Protein AF-A0A1B9N0Y3-F1 (afdb_monomer_lite)

pLDDT: mean 91.2, std 6.35, range [60.66, 97.31]

Foldseek 3Di:
DVDLQCQLVVCVVVVVPVVVDDSLLSNQLSRQLCVVCVVVVHNDGDQCPDPNNSVPPSVVVSVVVSCCCVPPNVVVVVVPDPPVPPD

Structure (mmCIF, N/CA/C/O backbone):
data_AF-A0A1B9N0Y3-F1
#
_entry.id   AF-A0A1B9N0Y3-F1
#
loop_
_atom_site.group_PDB
_atom_site.id
_atom_site.type_symbol
_atom_site.label_atom_id
_atom_site.label_alt_id
_atom_site.label_comp_id
_atom_site.label_asym_id
_atom_site.label_entity_id
_atom_site.label_seq_id
_atom_site.pdbx_PDB_ins_code
_atom_site.Cartn_x
_atom_site.Cartn_y
_atom_site.Cartn_z
_atom_site.occupancy
_atom_site.B_iso_or_equiv
_atom_site.auth_seq_id
_atom_site.auth_comp_id
_atom_site.auth_asym_id
_atom_site.auth_atom_id
_atom_site.pdbx_PDB_model_num
ATOM 1 N N . MET A 1 1 ? 1.490 -13.315 -9.620 1.00 60.66 1 MET A N 1
ATOM 2 C CA . MET A 1 1 ? 0.369 -14.284 -9.784 1.00 60.66 1 MET A CA 1
ATOM 3 C C . MET A 1 1 ? -0.793 -13.574 -10.481 1.00 60.66 1 MET A C 1
ATOM 5 O O . MET A 1 1 ? -0.810 -12.357 -10.393 1.00 60.66 1 MET A O 1
ATOM 9 N N . PRO A 1 2 ? -1.763 -14.239 -11.146 1.00 73.50 2 PRO A N 1
ATOM 10 C CA . PRO A 1 2 ? -2.833 -13.524 -11.864 1.00 73.50 2 PRO A CA 1
ATOM 11 C C . PRO A 1 2 ? -3.851 -12.824 -10.943 1.00 73.50 2 PRO A C 1
ATOM 13 O O . PRO A 1 2 ? -4.740 -12.136 -11.433 1.00 73.50 2 PRO A O 1
ATOM 16 N N . PHE A 1 3 ? -3.744 -12.996 -9.618 1.00 82.69 3 PHE A N 1
ATOM 17 C CA . PHE A 1 3 ? -4.646 -12.392 -8.642 1.00 82.69 3 PHE A CA 1
ATOM 18 C C . PHE A 1 3 ? -3.878 -11.642 -7.548 1.00 82.69 3 PHE A C 1
ATOM 20 O O . PHE A 1 3 ? -3.339 -12.246 -6.619 1.00 82.69 3 PHE A O 1
ATOM 27 N N . THR A 1 4 ? -3.851 -10.312 -7.644 1.00 85.25 4 THR A N 1
ATOM 28 C CA . THR A 1 4 ? -3.095 -9.440 -6.735 1.00 85.25 4 THR A CA 1
ATOM 29 C C . THR A 1 4 ? -3.514 -9.600 -5.270 1.00 85.25 4 THR A C 1
ATOM 31 O O . THR A 1 4 ? -2.655 -9.673 -4.394 1.00 85.25 4 THR A O 1
ATOM 34 N N . PHE A 1 5 ? -4.806 -9.777 -4.985 1.00 87.88 5 PHE A N 1
ATOM 35 C CA . PHE A 1 5 ? -5.302 -9.906 -3.608 1.00 87.88 5 PHE A CA 1
ATOM 36 C C . PHE A 1 5 ? -4.938 -11.231 -2.912 1.00 87.88 5 PHE A C 1
ATOM 38 O O . PHE A 1 5 ? -5.172 -11.355 -1.712 1.00 87.88 5 PHE A O 1
ATOM 45 N N . ALA A 1 6 ? -4.342 -12.209 -3.608 1.00 92.00 6 ALA A N 1
ATOM 46 C CA . ALA A 1 6 ? -3.790 -13.404 -2.959 1.00 92.00 6 ALA A CA 1
ATOM 47 C C . ALA A 1 6 ? -2.398 -13.180 -2.348 1.00 92.00 6 ALA A C 1
ATOM 49 O O . ALA A 1 6 ? -2.009 -13.935 -1.458 1.00 92.00 6 ALA A O 1
ATOM 50 N N . HIS A 1 7 ? -1.643 -12.165 -2.780 1.00 90.31 7 HIS A N 1
ATOM 51 C CA . HIS A 1 7 ? -0.264 -11.964 -2.319 1.00 90.31 7 HIS A CA 1
ATOM 52 C C . HIS A 1 7 ? -0.135 -11.768 -0.799 1.00 90.31 7 HIS A C 1
ATOM 54 O O . HIS A 1 7 ? 0.782 -12.358 -0.223 1.00 90.31 7 HIS A O 1
ATOM 60 N N . PRO A 1 8 ? -1.066 -11.088 -0.095 1.00 93.31 8 PRO A N 1
ATOM 61 C CA . PRO A 1 8 ? -1.012 -10.998 1.361 1.00 93.31 8 PRO A CA 1
ATOM 62 C C . PRO A 1 8 ? -1.075 -12.349 2.089 1.00 93.31 8 PRO A C 1
ATOM 64 O O . PRO A 1 8 ? -0.759 -12.406 3.271 1.00 93.31 8 PRO A O 1
ATOM 67 N N . ALA A 1 9 ? -1.435 -13.461 1.438 1.00 92.81 9 ALA A N 1
ATOM 68 C CA . ALA A 1 9 ? -1.418 -14.774 2.086 1.00 92.81 9 ALA A CA 1
ATOM 69 C C . ALA A 1 9 ? -0.013 -15.167 2.584 1.00 92.81 9 ALA A C 1
ATOM 71 O O . ALA A 1 9 ? 0.113 -15.778 3.646 1.00 92.81 9 ALA A O 1
ATOM 72 N N . ILE A 1 10 ? 1.050 -14.772 1.868 1.00 91.12 10 ILE A N 1
ATOM 73 C CA . ILE A 1 10 ? 2.429 -15.155 2.216 1.00 91.12 10 ILE A CA 1
ATOM 74 C C . ILE A 1 10 ? 2.945 -14.455 3.478 1.00 91.12 10 ILE A C 1
ATOM 76 O O . ILE A 1 10 ? 3.805 -14.986 4.177 1.00 91.12 10 ILE A O 1
ATOM 80 N N . ILE A 1 11 ? 2.404 -13.278 3.803 1.00 93.19 11 ILE A N 1
ATOM 81 C CA . ILE A 1 11 ? 2.856 -12.474 4.944 1.00 93.19 11 ILE A CA 1
ATOM 82 C C . ILE A 1 11 ? 2.087 -12.791 6.238 1.00 93.19 11 ILE A C 1
ATOM 84 O O . ILE A 1 11 ? 2.502 -12.355 7.310 1.00 93.19 11 ILE A O 1
ATOM 88 N N . LEU A 1 12 ? 0.997 -13.571 6.178 1.00 90.31 12 LEU A N 1
ATOM 89 C CA . LEU A 1 12 ? 0.176 -13.919 7.348 1.00 90.31 12 LEU A CA 1
ATOM 90 C C . LEU A 1 12 ? 0.976 -14.507 8.527 1.00 90.31 12 LEU A C 1
ATOM 92 O O . LEU A 1 12 ? 0.700 -14.121 9.664 1.00 90.31 12 LEU A O 1
ATOM 96 N N . PRO A 1 13 ? 1.994 -15.373 8.332 1.00 90.56 13 PRO A N 1
ATOM 97 C CA . PRO A 1 13 ? 2.800 -15.873 9.447 1.00 90.56 13 PRO A CA 1
ATOM 98 C C . PRO A 1 13 ? 3.545 -14.771 10.218 1.00 90.56 13 PRO A C 1
ATOM 100 O O . PRO A 1 13 ? 3.797 -14.925 11.416 1.00 90.56 13 PRO A O 1
ATOM 103 N N . LEU A 1 14 ? 3.871 -13.650 9.562 1.00 91.44 14 LEU A N 1
ATOM 104 C CA . LEU A 1 14 ? 4.590 -12.519 10.161 1.00 91.44 14 LEU A CA 1
ATOM 105 C C . LEU A 1 14 ? 3.712 -11.691 11.106 1.00 91.44 14 LEU A C 1
ATOM 107 O O . LEU A 1 14 ? 4.245 -10.994 11.969 1.00 91.44 14 LEU A O 1
ATOM 111 N N . TYR A 1 15 ? 2.384 -11.841 11.034 1.00 88.38 15 TYR A N 1
ATOM 112 C CA . TYR A 1 15 ? 1.442 -11.214 11.966 1.00 88.38 15 TYR A CA 1
ATOM 113 C C . TYR A 1 15 ? 1.745 -11.550 13.435 1.00 88.38 15 TYR A C 1
ATOM 115 O O . TYR A 1 15 ? 1.488 -10.751 14.329 1.00 88.38 15 TYR A O 1
ATOM 123 N N . LYS A 1 16 ? 2.365 -12.708 13.699 1.00 89.25 16 LYS A N 1
ATOM 124 C CA . LYS A 1 16 ? 2.763 -13.134 15.051 1.00 89.25 16 LYS A CA 1
ATOM 125 C C . LYS A 1 16 ? 3.878 -12.277 15.671 1.00 89.25 16 LYS A C 1
ATOM 127 O O . LYS A 1 16 ? 4.187 -12.458 16.845 1.00 89.25 16 LYS A O 1
ATOM 132 N N . LYS A 1 17 ? 4.505 -11.371 14.911 1.00 91.12 17 LYS A N 1
ATOM 133 C CA . LYS A 1 17 ? 5.609 -10.510 15.368 1.00 91.12 17 LYS A CA 1
ATOM 134 C C . LYS A 1 17 ? 5.328 -9.022 15.086 1.00 91.12 17 LYS A C 1
ATOM 136 O O . LYS A 1 17 ? 6.105 -8.379 14.378 1.00 91.12 17 LYS A O 1
ATOM 141 N N . PRO A 1 18 ? 4.261 -8.440 15.667 1.00 85.81 18 PRO A N 1
ATOM 142 C CA . PRO A 1 18 ? 3.841 -7.067 15.366 1.00 85.81 18 PRO A CA 1
ATOM 143 C C . PRO A 1 18 ? 4.840 -5.997 15.836 1.00 85.81 18 PRO A C 1
ATOM 145 O O . PRO A 1 18 ? 4.804 -4.872 15.357 1.00 85.81 18 PRO A O 1
ATOM 148 N N . HIS A 1 19 ? 5.751 -6.339 16.754 1.00 89.88 19 HIS A N 1
ATOM 149 C CA . HIS A 1 19 ? 6.816 -5.442 17.216 1.00 89.88 19 HIS A CA 1
ATOM 150 C C . HIS A 1 19 ? 7.969 -5.294 16.209 1.00 89.88 19 HIS A C 1
ATOM 152 O O . HIS A 1 19 ? 8.751 -4.358 16.326 1.00 89.88 19 HIS A O 1
ATOM 158 N N . LEU A 1 20 ? 8.088 -6.208 15.238 1.00 90.62 20 LEU A N 1
ATOM 159 C CA . LEU A 1 20 ? 9.121 -6.154 14.196 1.00 90.62 20 LEU A CA 1
ATOM 160 C C . LEU A 1 20 ? 8.577 -5.635 12.869 1.00 90.62 20 LEU A C 1
ATOM 162 O O . LEU A 1 20 ? 9.316 -5.025 12.103 1.00 90.62 20 LEU A O 1
ATOM 166 N N . PHE A 1 21 ? 7.301 -5.899 12.581 1.00 92.31 21 PHE A N 1
ATOM 167 C CA . PHE A 1 21 ? 6.733 -5.645 11.266 1.00 92.31 21 PHE A CA 1
ATOM 168 C C . PHE A 1 21 ? 5.402 -4.904 11.336 1.00 92.31 21 PHE A C 1
ATOM 170 O O . PHE A 1 21 ? 4.49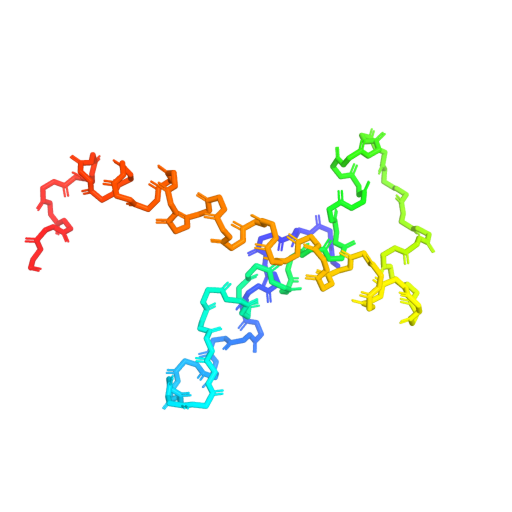5 -5.277 12.079 1.00 92.31 21 PHE A O 1
ATOM 177 N N . SER A 1 22 ? 5.258 -3.894 10.476 1.00 93.62 22 SER A N 1
ATOM 178 C CA . SER A 1 22 ? 3.972 -3.250 10.218 1.00 93.62 22 SER A CA 1
ATOM 179 C C . SER A 1 22 ? 3.139 -4.115 9.279 1.00 93.62 22 SER A C 1
ATOM 181 O O . SER A 1 22 ? 3.478 -4.277 8.105 1.00 93.62 22 SER A O 1
ATOM 183 N N . MET A 1 23 ? 2.021 -4.643 9.781 1.00 93.69 23 MET A N 1
ATOM 1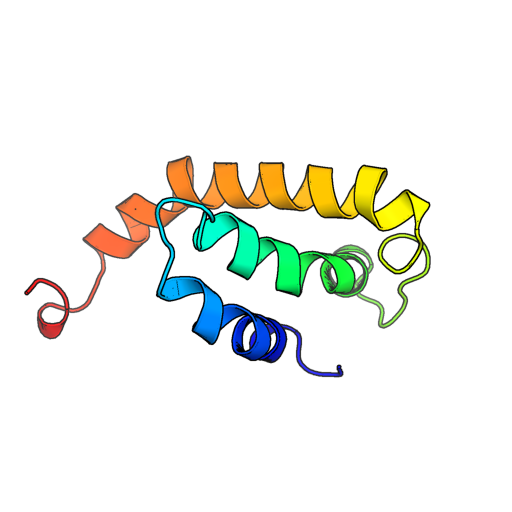84 C CA . MET A 1 23 ? 1.128 -5.477 8.977 1.00 93.69 23 MET A CA 1
ATOM 185 C C . MET A 1 23 ? 0.523 -4.699 7.802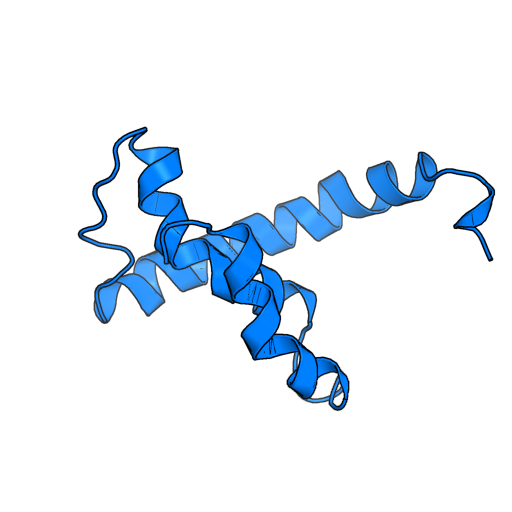 1.00 93.69 23 MET A C 1
ATOM 187 O O . MET A 1 23 ? 0.431 -5.240 6.706 1.00 93.69 23 MET A O 1
ATOM 191 N N . THR A 1 24 ? 0.175 -3.418 7.986 1.00 94.81 24 THR A N 1
ATOM 192 C CA . THR A 1 24 ? -0.320 -2.572 6.888 1.00 94.81 24 THR A CA 1
ATOM 193 C C . THR A 1 24 ? 0.703 -2.484 5.760 1.00 94.81 24 THR A C 1
ATOM 195 O O . THR A 1 24 ? 0.359 -2.704 4.601 1.00 94.81 24 THR A O 1
ATOM 198 N N . ALA A 1 25 ? 1.965 -2.204 6.102 1.00 94.50 25 ALA A N 1
ATOM 199 C CA . ALA A 1 25 ? 3.029 -2.064 5.115 1.00 94.50 25 ALA A CA 1
ATOM 200 C C . ALA A 1 25 ? 3.330 -3.396 4.416 1.00 94.50 25 ALA A C 1
ATOM 202 O O . ALA A 1 25 ? 3.521 -3.407 3.207 1.00 94.50 25 ALA A O 1
ATOM 203 N N . LEU A 1 26 ? 3.314 -4.519 5.145 1.00 95.12 26 LEU A N 1
ATOM 204 C CA . LEU A 1 26 ? 3.500 -5.847 4.554 1.00 95.12 26 LEU A CA 1
ATOM 205 C C . LEU A 1 26 ? 2.356 -6.224 3.603 1.00 95.12 26 LEU A C 1
ATOM 207 O O . LEU A 1 26 ? 2.615 -6.732 2.515 1.00 95.12 26 LEU A O 1
ATOM 211 N N . ILE A 1 27 ? 1.101 -5.969 3.991 1.00 95.44 27 ILE A N 1
ATOM 212 C CA . ILE A 1 27 ? -0.068 -6.260 3.151 1.00 95.44 27 ILE A CA 1
ATOM 213 C C . ILE A 1 27 ? 0.010 -5.428 1.874 1.00 95.44 27 ILE A C 1
ATOM 215 O O . ILE A 1 27 ? -0.020 -5.988 0.781 1.00 95.44 27 ILE A O 1
ATOM 219 N N . ILE A 1 28 ? 0.150 -4.106 2.005 1.00 96.00 28 ILE A N 1
ATOM 220 C CA . ILE A 1 28 ? 0.206 -3.194 0.860 1.00 96.00 28 ILE A CA 1
ATOM 221 C C . ILE A 1 28 ? 1.419 -3.524 -0.013 1.00 96.00 28 ILE A C 1
ATOM 223 O O . ILE A 1 28 ? 1.249 -3.771 -1.202 1.00 96.00 28 ILE A O 1
ATOM 227 N N . GLY A 1 29 ? 2.613 -3.625 0.575 1.00 95.00 29 GLY A N 1
ATOM 228 C CA . GLY A 1 29 ? 3.859 -3.907 -0.138 1.00 95.00 29 GLY A CA 1
ATOM 229 C C . GLY A 1 29 ? 3.863 -5.245 -0.876 1.00 95.00 29 GLY A C 1
ATOM 230 O O . GLY A 1 29 ? 4.466 -5.346 -1.936 1.00 95.00 2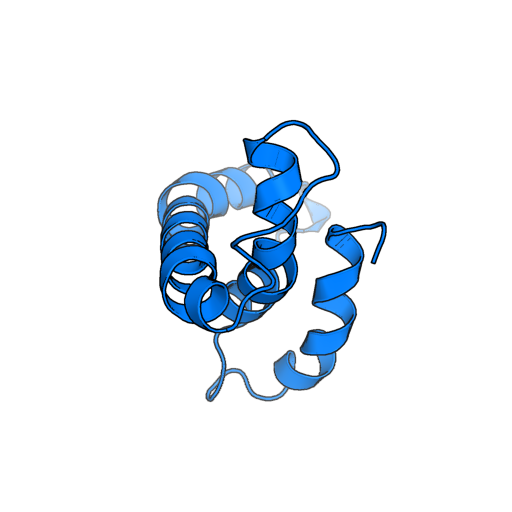9 GLY A O 1
ATOM 231 N N . SER A 1 30 ? 3.129 -6.254 -0.391 1.00 94.44 30 SER A N 1
ATOM 232 C CA . SER A 1 30 ? 2.965 -7.522 -1.120 1.00 94.44 30 SER A CA 1
ATOM 233 C C . SER A 1 30 ? 2.128 -7.398 -2.401 1.00 94.44 30 SER A C 1
ATOM 235 O O . SER A 1 30 ? 2.206 -8.271 -3.260 1.00 94.44 30 SER A O 1
ATOM 237 N N . MET A 1 31 ? 1.334 -6.331 -2.539 1.00 94.75 31 MET A N 1
ATOM 238 C CA . MET A 1 31 ? 0.445 -6.090 -3.681 1.00 94.75 31 MET A CA 1
ATOM 239 C C . MET A 1 31 ? 0.982 -5.031 -4.653 1.00 94.75 31 MET A C 1
ATOM 241 O O . MET A 1 31 ? 0.640 -5.071 -5.833 1.00 94.75 31 MET A O 1
ATOM 245 N N . VAL A 1 32 ? 1.804 -4.087 -4.177 1.00 95.38 32 VAL A N 1
ATOM 246 C CA . VAL A 1 32 ? 2.293 -2.947 -4.973 1.00 95.38 32 VAL A CA 1
ATOM 247 C C . VAL A 1 32 ? 3.035 -3.326 -6.262 1.00 95.38 32 VAL A C 1
ATOM 249 O O . VAL A 1 32 ? 2.809 -2.628 -7.250 1.00 95.38 32 VAL A O 1
ATOM 252 N N . PRO A 1 33 ? 3.832 -4.410 -6.344 1.00 92.62 33 PRO A N 1
ATOM 253 C CA . PRO A 1 33 ? 4.478 -4.773 -7.606 1.00 92.62 33 PRO A CA 1
ATOM 254 C C . PRO A 1 33 ? 3.486 -4.948 -8.766 1.00 92.62 33 PRO A C 1
ATOM 256 O O . PRO A 1 33 ? 3.790 -4.632 -9.914 1.00 92.62 33 PRO A O 1
ATOM 259 N N . ASP A 1 34 ? 2.257 -5.374 -8.477 1.00 91.94 34 ASP A N 1
ATOM 260 C CA . ASP A 1 34 ? 1.203 -5.537 -9.480 1.00 91.94 34 ASP A CA 1
ATOM 261 C C . ASP A 1 34 ? 0.440 -4.232 -9.777 1.00 91.94 34 ASP A C 1
ATOM 263 O O . ASP A 1 34 ? -0.401 -4.189 -10.674 1.00 91.94 34 ASP A O 1
ATOM 267 N N . PHE A 1 35 ? 0.722 -3.135 -9.068 1.00 91.00 35 PHE A N 1
ATOM 268 C CA . PHE A 1 35 ? 0.036 -1.859 -9.283 1.00 91.00 35 PHE A CA 1
ATOM 269 C C . PHE A 1 35 ? 0.385 -1.207 -10.612 1.00 91.00 35 PHE A C 1
ATOM 271 O O . PHE A 1 35 ? -0.424 -0.443 -11.137 1.00 91.00 35 PHE A O 1
ATOM 278 N N . GLU A 1 36 ? 1.531 -1.551 -11.201 1.00 90.50 36 GLU A N 1
ATOM 279 C CA . GLU A 1 36 ? 1.866 -1.115 -12.555 1.00 90.50 36 GLU A CA 1
ATOM 280 C C . GLU A 1 36 ? 0.790 -1.557 -13.565 1.00 90.50 36 GLU A C 1
ATOM 282 O O . GLU A 1 36 ? 0.442 -0.773 -14.447 1.00 90.50 36 GLU A O 1
ATOM 287 N N . TYR A 1 37 ? 0.176 -2.734 -13.379 1.00 89.06 37 TYR A N 1
ATOM 288 C CA . TYR A 1 37 ? -0.925 -3.195 -14.229 1.00 89.06 37 TYR A CA 1
ATOM 289 C C . TYR A 1 37 ? -2.151 -2.288 -14.132 1.00 89.06 37 TYR A C 1
ATOM 291 O O . TYR A 1 37 ? -2.728 -1.903 -15.149 1.00 89.06 37 TYR A O 1
ATOM 299 N N . PHE A 1 38 ? -2.535 -1.913 -12.908 1.00 87.50 38 PHE A N 1
ATOM 300 C CA . PHE A 1 38 ? -3.690 -1.047 -12.669 1.00 87.50 38 PHE A CA 1
ATOM 301 C C . PHE A 1 38 ? -3.439 0.383 -13.154 1.00 87.50 38 PHE A C 1
ATOM 303 O O . PHE A 1 38 ? -4.331 0.996 -13.727 1.00 87.50 38 PHE A O 1
ATOM 310 N N . LEU A 1 39 ? -2.227 0.912 -12.975 1.00 88.69 39 LEU A N 1
ATOM 311 C CA . LEU A 1 39 ? -1.879 2.258 -13.438 1.00 88.69 39 LEU A CA 1
ATOM 312 C C . LEU A 1 39 ? -1.800 2.347 -14.964 1.00 88.69 39 LEU A C 1
ATOM 314 O O . LEU A 1 39 ? -2.196 3.358 -15.539 1.00 88.69 39 LEU A O 1
ATOM 318 N N . ARG A 1 40 ? -1.296 1.300 -15.626 1.00 88.38 40 ARG A N 1
ATOM 319 C CA . ARG A 1 40 ? -1.220 1.238 -17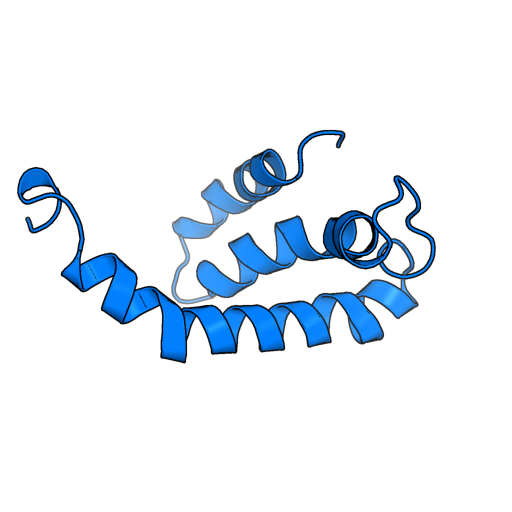.092 1.00 88.38 40 ARG A CA 1
ATOM 320 C C . ARG A 1 40 ? -2.528 0.809 -17.747 1.00 88.38 40 ARG A C 1
ATOM 322 O O . ARG A 1 40 ? -2.669 0.999 -18.949 1.00 88.38 40 ARG A O 1
ATOM 329 N N . MET A 1 41 ? -3.455 0.226 -16.982 1.00 87.75 41 MET A N 1
ATOM 330 C CA . MET A 1 41 ? -4.655 -0.445 -17.498 1.00 87.75 41 MET A CA 1
ATOM 331 C C . MET A 1 41 ? -4.318 -1.510 -18.558 1.00 87.75 41 MET A C 1
ATOM 333 O O . MET A 1 41 ? -5.077 -1.757 -19.492 1.00 87.75 41 MET A O 1
ATOM 337 N N . GLU A 1 42 ? -3.160 -2.149 -18.400 1.00 86.75 42 GLU A N 1
ATOM 338 C CA . GLU A 1 42 ? -2.598 -3.146 -19.309 1.00 86.75 42 GLU A CA 1
ATOM 339 C C . GLU A 1 42 ? -1.888 -4.211 -18.468 1.00 86.75 42 GLU A C 1
ATOM 341 O O . GLU A 1 42 ? -1.262 -3.888 -17.458 1.00 86.75 42 GLU A O 1
ATOM 346 N N . VAL A 1 43 ? -1.928 -5.481 -18.884 1.00 83.19 43 VAL A N 1
ATOM 347 C CA . VAL A 1 43 ? -1.179 -6.572 -18.227 1.00 83.19 43 VAL A CA 1
ATOM 348 C C . VAL A 1 43 ? 0.300 -6.502 -18.627 1.00 83.19 43 VAL A C 1
ATOM 350 O O . VAL A 1 43 ? 0.859 -7.396 -19.258 1.00 83.19 43 VAL A O 1
ATOM 353 N N . LYS A 1 44 ? 0.935 -5.384 -18.287 1.00 83.50 44 LYS A N 1
ATOM 354 C CA . LYS A 1 44 ? 2.341 -5.101 -18.518 1.00 83.50 44 LYS A CA 1
ATOM 355 C C . LYS A 1 44 ? 2.979 -4.532 -17.259 1.00 83.50 44 LYS A C 1
ATOM 357 O O . LYS A 1 44 ? 2.601 -3.463 -16.792 1.00 83.50 44 LYS A O 1
ATOM 362 N N . SER A 1 45 ? 3.990 -5.230 -16.758 1.00 81.75 45 SER A N 1
ATOM 363 C CA . SER A 1 45 ? 4.881 -4.715 -15.731 1.00 81.75 45 SER A CA 1
ATOM 364 C C . SER A 1 45 ? 6.314 -4.843 -16.219 1.00 81.75 45 SER A C 1
ATOM 366 O O . SER A 1 45 ? 6.743 -5.898 -16.679 1.00 81.75 45 SER A O 1
ATOM 368 N N . THR A 1 46 ? 7.029 -3.728 -16.174 1.00 83.38 46 THR A N 1
ATOM 369 C CA . THR A 1 46 ? 8.415 -3.623 -16.644 1.00 83.38 46 THR A CA 1
ATOM 370 C C . THR A 1 46 ? 9.301 -2.958 -15.611 1.00 83.38 46 THR A C 1
ATOM 372 O O . THR A 1 46 ? 10.481 -3.285 -15.514 1.00 83.38 46 THR A O 1
ATOM 375 N N . LEU A 1 47 ? 8.734 -2.031 -14.840 1.00 87.06 47 LEU A N 1
ATOM 376 C CA . LEU A 1 47 ? 9.467 -1.245 -13.874 1.00 87.06 47 LEU A CA 1
ATOM 377 C C . LEU A 1 47 ? 9.296 -1.820 -12.474 1.00 87.06 47 LEU A C 1
ATOM 379 O O . LEU A 1 47 ? 10.310 -2.039 -11.821 1.00 87.06 47 LEU A O 1
ATOM 383 N N . SER A 1 48 ? 8.069 -2.106 -12.032 1.00 86.94 48 SER A N 1
ATOM 384 C CA . SER A 1 48 ? 7.794 -2.524 -10.649 1.00 86.94 48 SER A CA 1
ATOM 385 C C . SER A 1 48 ? 8.446 -3.862 -10.293 1.00 86.94 48 SER A C 1
ATOM 387 O O . SER A 1 48 ? 9.058 -3.986 -9.243 1.00 86.94 48 SER A O 1
ATOM 389 N N . HIS A 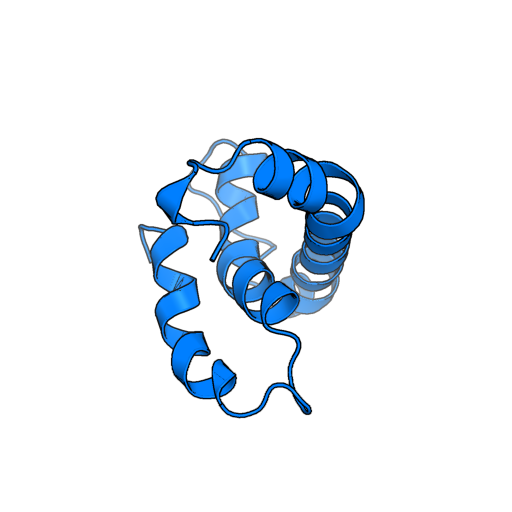1 49 ? 8.470 -4.825 -11.218 1.00 88.81 49 HIS A N 1
ATOM 390 C CA . HIS A 1 49 ? 9.139 -6.123 -11.025 1.00 88.81 49 HIS A CA 1
ATOM 391 C C . HIS A 1 49 ? 10.663 -6.104 -11.286 1.00 88.81 49 HIS A C 1
ATOM 393 O O . HIS A 1 49 ? 11.290 -7.155 -11.420 1.00 88.81 49 HIS A O 1
ATOM 399 N N . SER A 1 50 ? 11.288 -4.925 -11.362 1.00 92.62 50 SER A N 1
ATOM 400 C CA . SER A 1 50 ? 12.748 -4.786 -11.453 1.00 92.62 50 SER A CA 1
ATOM 401 C C . SER A 1 50 ? 13.372 -4.483 -10.088 1.00 92.62 50 SER A C 1
ATOM 403 O O . SER A 1 50 ? 12.731 -3.910 -9.210 1.00 92.62 50 SER A O 1
ATOM 405 N N . LEU A 1 51 ? 14.662 -4.791 -9.912 1.00 92.75 51 LEU A N 1
ATOM 406 C CA . LEU A 1 51 ? 15.363 -4.510 -8.651 1.00 92.75 51 LEU A CA 1
ATOM 407 C C . LEU A 1 51 ? 15.348 -3.011 -8.298 1.00 92.75 51 LEU A C 1
ATOM 409 O O . LEU A 1 51 ? 15.152 -2.645 -7.144 1.00 92.75 51 LEU A O 1
ATOM 413 N N . ALA A 1 52 ? 15.522 -2.139 -9.296 1.00 93.94 52 ALA A N 1
ATOM 414 C CA . ALA A 1 52 ? 15.408 -0.694 -9.110 1.00 93.94 52 ALA A CA 1
ATOM 415 C C . ALA A 1 52 ? 13.957 -0.267 -8.825 1.00 93.94 52 ALA A C 1
ATOM 417 O O . ALA A 1 52 ? 13.725 0.628 -8.013 1.00 93.94 52 ALA A O 1
ATOM 418 N N . GLY A 1 53 ? 12.989 -0.941 -9.452 1.00 93.81 53 GLY A N 1
ATOM 419 C CA . GLY A 1 53 ? 11.556 -0.778 -9.221 1.00 93.81 53 GLY A CA 1
ATOM 420 C C . GLY A 1 53 ? 11.150 -0.969 -7.775 1.00 93.81 53 GLY A C 1
ATOM 421 O O . GLY A 1 53 ? 10.413 -0.142 -7.253 1.00 93.81 53 GLY A O 1
ATOM 422 N N . ILE A 1 54 ? 11.708 -1.970 -7.096 1.00 93.94 54 ILE A N 1
ATOM 423 C CA . ILE A 1 54 ? 11.419 -2.225 -5.679 1.00 93.94 54 ILE A CA 1
ATOM 424 C C . ILE A 1 54 ? 11.677 -0.974 -4.823 1.00 93.94 54 ILE A C 1
ATOM 426 O O . ILE A 1 54 ? 10.861 -0.599 -3.982 1.00 93.94 54 ILE A O 1
ATOM 430 N N . PHE A 1 55 ? 12.796 -0.284 -5.051 1.00 94.38 55 PHE A N 1
ATOM 431 C CA . PHE A 1 55 ? 13.161 0.892 -4.258 1.00 94.38 55 PHE A CA 1
ATOM 432 C C . PHE A 1 55 ? 12.504 2.181 -4.752 1.00 94.38 55 PHE A C 1
ATOM 434 O O . PHE A 1 55 ? 12.106 3.017 -3.944 1.00 94.38 55 PHE A O 1
ATOM 441 N N . LEU A 1 56 ? 12.408 2.369 -6.069 1.00 93.12 56 LEU A N 1
ATOM 442 C CA . LEU A 1 56 ? 11.930 3.623 -6.652 1.00 93.12 56 LEU A CA 1
ATOM 443 C C . LEU A 1 56 ? 10.409 3.678 -6.766 1.00 93.12 56 LEU A C 1
ATOM 445 O O . LEU A 1 56 ? 9.826 4.743 -6.571 1.00 93.12 56 LEU A O 1
ATOM 449 N N . PHE A 1 57 ? 9.772 2.551 -7.070 1.00 94.38 57 PHE A N 1
ATOM 450 C CA . PHE A 1 57 ? 8.339 2.441 -7.310 1.00 94.38 57 PHE A CA 1
ATOM 451 C C . PHE A 1 57 ? 7.626 1.703 -6.178 1.00 94.38 57 PHE A C 1
ATOM 453 O O . PHE A 1 57 ? 6.724 2.280 -5.578 1.00 94.38 57 PHE A O 1
ATOM 460 N N . ASP A 1 58 ? 8.034 0.482 -5.818 1.00 95.12 58 ASP A N 1
ATOM 461 C CA . ASP A 1 58 ? 7.254 -0.302 -4.854 1.00 95.12 58 ASP A CA 1
ATOM 462 C C . ASP A 1 58 ? 7.292 0.314 -3.455 1.00 95.12 58 ASP A C 1
ATOM 464 O O . ASP A 1 58 ? 6.259 0.448 -2.796 1.00 95.12 58 ASP A O 1
ATOM 468 N N . LEU A 1 59 ? 8.469 0.745 -3.001 1.00 95.31 59 LEU A N 1
ATOM 469 C CA . LEU A 1 59 ? 8.628 1.395 -1.704 1.00 95.31 59 LEU A CA 1
ATOM 470 C C . LEU A 1 59 ? 7.866 2.725 -1.639 1.00 95.31 59 LEU A C 1
ATOM 472 O O . LEU A 1 59 ? 7.118 2.962 -0.688 1.00 95.31 59 LEU A O 1
ATOM 476 N N . SER A 1 60 ? 8.029 3.583 -2.648 1.00 95.44 60 SER A N 1
ATOM 477 C CA . SER A 1 60 ? 7.377 4.896 -2.691 1.00 95.44 60 SER A CA 1
ATOM 478 C C . SER A 1 60 ? 5.855 4.756 -2.763 1.00 95.44 60 SER A C 1
ATOM 480 O O . SER A 1 60 ? 5.136 5.379 -1.979 1.00 95.44 60 SER A O 1
ATOM 482 N N . MET A 1 61 ? 5.355 3.860 -3.612 1.00 95.94 61 MET A N 1
ATOM 483 C CA . MET A 1 61 ? 3.930 3.585 -3.747 1.00 95.94 61 MET A CA 1
ATOM 484 C C . MET A 1 61 ? 3.357 2.924 -2.486 1.00 95.94 61 MET A C 1
ATOM 486 O O . MET A 1 61 ? 2.263 3.284 -2.050 1.00 95.94 61 MET A O 1
ATOM 490 N N . THR A 1 62 ? 4.103 2.036 -1.819 1.00 97.06 62 THR A N 1
ATOM 491 C CA . THR A 1 62 ? 3.689 1.458 -0.528 1.00 97.06 62 THR A CA 1
ATOM 492 C C . THR A 1 62 ? 3.511 2.538 0.535 1.00 97.06 62 THR A C 1
ATOM 494 O O . THR A 1 62 ? 2.518 2.514 1.267 1.00 97.06 62 THR A O 1
ATOM 497 N N . LEU A 1 63 ? 4.424 3.512 0.615 1.00 96.62 63 LEU A N 1
ATOM 498 C CA . LEU A 1 63 ? 4.313 4.636 1.550 1.00 96.62 63 LEU A CA 1
ATOM 499 C C . LEU A 1 63 ? 3.084 5.501 1.253 1.00 96.62 63 LEU A C 1
ATOM 501 O O . LEU A 1 63 ? 2.312 5.790 2.169 1.00 96.62 63 LEU A O 1
ATOM 505 N N . VAL A 1 64 ? 2.861 5.856 -0.017 1.00 96.94 64 VAL A N 1
ATOM 506 C CA . VAL A 1 64 ? 1.689 6.637 -0.449 1.00 96.94 64 VAL A CA 1
ATOM 507 C C . VAL A 1 64 ? 0.390 5.913 -0.095 1.00 96.94 64 VAL A C 1
ATOM 509 O O . VAL A 1 64 ? -0.496 6.494 0.532 1.00 96.94 64 VAL A O 1
ATOM 512 N N . MET A 1 65 ? 0.282 4.627 -0.422 1.00 96.75 65 MET A N 1
ATOM 513 C CA . MET A 1 65 ? -0.922 3.838 -0.148 1.00 96.75 65 MET A CA 1
ATOM 514 C C . MET A 1 65 ? -1.148 3.636 1.352 1.00 96.75 65 MET A C 1
ATOM 516 O O . MET A 1 65 ? -2.282 3.714 1.822 1.00 96.75 65 MET A O 1
ATOM 520 N N . THR A 1 66 ? -0.077 3.441 2.123 1.00 96.88 66 THR A N 1
ATOM 521 C CA . THR A 1 66 ? -0.148 3.353 3.589 1.00 96.88 66 THR A CA 1
ATOM 522 C C . THR A 1 66 ? -0.644 4.669 4.188 1.00 96.88 66 THR A C 1
ATOM 524 O O . THR A 1 66 ? -1.508 4.655 5.067 1.00 96.88 66 THR A O 1
ATOM 527 N N . TYR A 1 67 ? -0.160 5.809 3.685 1.00 97.31 67 TYR A N 1
ATOM 528 C CA . TYR A 1 67 ? -0.624 7.132 4.096 1.00 97.31 67 TYR A CA 1
ATOM 529 C C . TYR A 1 67 ? -2.117 7.318 3.795 1.00 97.31 67 TYR A C 1
ATOM 531 O O . TYR A 1 67 ? -2.901 7.601 4.701 1.00 97.31 67 TYR A O 1
ATOM 539 N N . ILE A 1 68 ? -2.541 7.069 2.553 1.00 97.06 68 ILE A N 1
ATOM 540 C CA . ILE A 1 68 ? -3.954 7.167 2.156 1.00 97.06 68 ILE A CA 1
ATOM 541 C C . ILE A 1 68 ? -4.821 6.263 3.037 1.00 97.06 68 ILE A C 1
ATOM 543 O O . ILE A 1 68 ? -5.851 6.700 3.560 1.00 97.06 68 ILE A O 1
ATOM 547 N N . PHE A 1 69 ? -4.394 5.020 3.265 1.00 96.88 69 PHE A N 1
ATOM 548 C CA . PHE A 1 69 ? -5.141 4.091 4.099 1.00 96.88 69 PHE A CA 1
ATOM 549 C C . PHE A 1 69 ? -5.311 4.621 5.523 1.00 96.88 69 PHE A C 1
ATOM 551 O O . PHE A 1 69 ? -6.434 4.698 6.014 1.00 96.88 69 PHE A O 1
ATOM 558 N N . HIS A 1 70 ? -4.231 5.024 6.191 1.00 96.69 70 HIS A N 1
ATOM 559 C CA . HIS A 1 70 ? -4.302 5.424 7.594 1.00 96.69 70 HIS A CA 1
ATOM 560 C C . HIS A 1 70 ? -5.007 6.764 7.825 1.00 96.69 70 HIS A C 1
ATOM 562 O O . HIS A 1 70 ? -5.713 6.893 8.828 1.00 96.69 70 HIS A O 1
ATOM 568 N N . PHE A 1 71 ? -4.832 7.735 6.925 1.00 97.00 71 PHE A N 1
ATOM 569 C CA . PHE A 1 71 ? -5.341 9.095 7.113 1.00 97.00 71 PHE A CA 1
ATOM 570 C C . PHE A 1 71 ? -6.726 9.326 6.503 1.00 97.00 71 PHE A C 1
ATOM 572 O O . PHE A 1 71 ? -7.489 10.122 7.044 1.00 97.00 71 PHE A O 1
ATOM 579 N N . ILE A 1 72 ? -7.078 8.624 5.421 1.00 96.94 72 ILE A N 1
ATOM 580 C CA . ILE A 1 72 ? -8.326 8.868 4.679 1.00 96.94 72 ILE A CA 1
ATOM 581 C C . ILE A 1 72 ? -9.302 7.697 4.845 1.00 96.94 72 ILE A C 1
ATOM 583 O O . ILE A 1 72 ? -10.469 7.895 5.190 1.00 96.94 72 ILE A O 1
ATOM 587 N N . VAL A 1 73 ? -8.839 6.464 4.623 1.00 96.81 73 VAL A N 1
ATOM 588 C CA . VAL A 1 73 ? -9.735 5.303 4.481 1.00 96.81 73 VAL A CA 1
ATOM 589 C C . VAL A 1 73 ? -10.088 4.666 5.824 1.00 96.81 73 VAL A C 1
ATOM 591 O O . VAL A 1 73 ? -11.263 4.438 6.099 1.00 96.81 73 VAL A O 1
ATOM 594 N N . ARG A 1 74 ? -9.098 4.390 6.680 1.00 95.69 74 ARG A N 1
ATOM 595 C CA . ARG A 1 74 ? -9.223 3.536 7.874 1.00 95.69 74 ARG A CA 1
ATOM 596 C C . ARG A 1 74 ? -10.375 3.959 8.775 1.00 95.69 74 ARG A C 1
ATOM 598 O O . ARG A 1 74 ? -11.220 3.142 9.117 1.00 95.69 74 ARG A O 1
ATOM 605 N N . ASN A 1 75 ? -10.407 5.228 9.172 1.00 95.12 75 ASN A N 1
ATOM 606 C CA . ASN A 1 75 ? -11.402 5.704 10.131 1.00 95.12 75 ASN A CA 1
ATOM 607 C C . ASN A 1 75 ? -12.809 5.720 9.514 1.00 95.12 75 ASN A C 1
ATOM 609 O O . ASN A 1 75 ? -13.776 5.397 10.197 1.00 95.12 75 ASN A O 1
ATOM 613 N N . THR A 1 76 ? -12.923 6.064 8.230 1.00 95.56 76 THR A N 1
ATOM 614 C CA . THR A 1 76 ? -14.196 6.049 7.496 1.00 95.56 76 THR A CA 1
ATOM 615 C C . THR A 1 76 ? -14.720 4.626 7.342 1.00 95.56 76 THR A C 1
ATOM 617 O O . THR A 1 76 ? -15.894 4.381 7.605 1.00 95.56 76 THR A O 1
ATOM 620 N N . LEU A 1 77 ? -13.844 3.678 6.997 1.00 94.62 77 LEU A N 1
ATOM 621 C CA . LEU A 1 77 ? -14.171 2.258 6.911 1.00 94.62 77 LEU A CA 1
ATOM 622 C C . LEU A 1 77 ? -14.663 1.736 8.265 1.00 94.62 77 LEU A C 1
ATOM 624 O O . LEU A 1 77 ? -15.741 1.161 8.340 1.00 94.62 77 LEU A O 1
ATOM 628 N N . ILE A 1 78 ? -13.918 2.012 9.343 1.00 94.12 78 ILE A N 1
ATOM 629 C CA . ILE A 1 78 ? -14.278 1.573 10.696 1.00 94.12 78 ILE A CA 1
ATOM 630 C C . ILE A 1 78 ? -15.622 2.153 11.135 1.00 94.12 78 ILE A C 1
ATOM 632 O O . ILE A 1 78 ? -16.391 1.448 11.768 1.00 94.12 78 ILE A O 1
ATOM 636 N N . LYS A 1 79 ? -15.944 3.408 10.797 1.00 94.12 79 LYS A N 1
ATOM 637 C CA . LYS A 1 79 ? -17.226 4.052 11.148 1.00 94.12 79 LYS A CA 1
ATOM 638 C C . LYS A 1 79 ? -18.442 3.517 10.385 1.00 94.12 79 LYS A C 1
ATOM 640 O O . LYS A 1 79 ? -19.558 3.798 10.799 1.00 94.12 79 LYS A O 1
ATOM 645 N N . ASN A 1 80 ? -18.232 2.787 9.292 1.00 95.06 80 ASN A N 1
ATOM 646 C CA . ASN A 1 80 ? -19.299 2.224 8.461 1.00 95.06 80 ASN A CA 1
ATOM 647 C C . ASN A 1 80 ? -19.273 0.685 8.451 1.00 95.06 80 ASN A C 1
ATOM 649 O O . ASN A 1 80 ? -19.860 0.061 7.567 1.00 95.06 80 ASN A O 1
ATOM 653 N N . LEU A 1 81 ? -18.572 0.060 9.404 1.00 95.19 81 LEU A N 1
ATOM 654 C CA . LEU A 1 81 ? -18.597 -1.390 9.560 1.00 95.19 81 LEU A CA 1
ATOM 655 C C . LEU A 1 81 ? -19.998 -1.852 10.000 1.00 95.19 81 LEU A C 1
ATOM 657 O O . LEU A 1 81 ? -20.712 -1.125 10.683 1.00 95.19 81 LEU A O 1
ATOM 661 N N . PRO A 1 82 ? -20.418 -3.073 9.645 1.00 94.31 82 PRO A N 1
ATOM 662 C CA . PRO A 1 82 ? -21.599 -3.683 10.241 1.00 94.31 82 PRO A CA 1
ATOM 663 C C . PRO A 1 82 ? -21.481 -3.834 11.766 1.00 94.31 82 PRO A C 1
ATOM 665 O O . PRO A 1 82 ? -20.410 -4.157 12.282 1.00 94.31 82 PRO A O 1
ATOM 668 N N . ASN A 1 83 ? -22.610 -3.718 12.477 1.00 89.44 83 ASN A N 1
ATOM 669 C CA . ASN A 1 83 ? -22.676 -3.777 13.947 1.00 89.44 83 ASN A CA 1
ATOM 670 C C . ASN A 1 83 ? -21.968 -4.995 14.570 1.00 89.44 83 ASN A C 1
ATOM 672 O O . ASN A 1 83 ? -21.392 -4.893 15.648 1.00 89.44 83 ASN A O 1
ATOM 676 N N . PHE A 1 84 ? -21.959 -6.143 13.888 1.00 91.75 84 PHE A N 1
ATOM 677 C CA . PHE A 1 84 ? -21.345 -7.369 14.401 1.00 91.75 84 PHE A CA 1
ATOM 678 C C . PHE A 1 84 ? -19.803 -7.362 14.412 1.00 91.75 84 PHE A C 1
ATOM 680 O O . PHE A 1 84 ? -19.211 -8.261 15.011 1.00 91.75 84 PHE A O 1
ATOM 687 N N . PHE A 1 85 ? -19.152 -6.367 13.797 1.00 88.88 85 PHE A N 1
ATOM 688 C CA . PHE A 1 85 ? -17.697 -6.179 13.847 1.00 88.88 85 PHE A CA 1
ATOM 689 C C . PHE A 1 85 ? -17.223 -5.205 14.942 1.00 88.88 85 PHE A C 1
ATOM 691 O O . PHE A 1 85 ? -16.031 -5.190 15.230 1.00 88.88 85 PHE A O 1
ATOM 698 N N . TYR A 1 86 ? -18.111 -4.434 15.585 1.00 79.19 86 TYR A N 1
ATOM 699 C CA . TYR A 1 86 ? -17.759 -3.497 16.674 1.00 79.19 86 TYR A CA 1
ATOM 700 C C . TYR A 1 86 ? -17.637 -4.171 18.052 1.00 79.19 86 TYR A C 1
ATOM 702 O O . TYR A 1 86 ? -18.090 -3.618 19.053 1.00 79.19 86 TYR A O 1
ATOM 710 N N . ARG A 1 87 ? -17.089 -5.387 18.108 1.00 63.62 87 ARG A N 1
ATOM 711 C CA . ARG A 1 87 ? -16.879 -6.081 19.386 1.00 63.62 87 ARG A CA 1
ATOM 712 C C . ARG A 1 87 ? -15.798 -5.423 20.231 1.00 63.62 87 ARG A C 1
ATOM 714 O O . ARG A 1 87 ? -14.767 -5.023 19.647 1.00 63.62 87 ARG A O 1
#

Radius of gyration: 14.75 Å; chains: 1; bounding box: 38×25×39 Å

Secondary structure (DSSP, 8-state):
---GGGGGGGGGGGGG-TTT--HHHHHHHHHGGGHHHHHHTSS--SSTTSHHHIIIIIHHHHHHHHHHIIIIIHHHHHHTS-GGG--

Sequence (87 aa):
MPFTFAHPAIILPLYKKPHLFSMTALIIGSMVPDFEYFLRMEVKSTLSHSLAGIFLFDLSMTLVMTYIFHFIVRNTLIKNLPNFFYR